Protein AF-H6V9T3-F1 (afdb_monomer_lite)

Secondary structure (DSSP, 8-state):
--HHHHT--EEEEES-----HHHHHT-TT--EEEEES-TTHHHHHHHHTT-TT--EEEEE--TT-HHHHT--EEPP--TT-TT--EEEEES-TTEEE--TTSS-TT--EEEEE--HHHHTT--EEE-GGGGG-TT--EEE-TT---SS--EEE--S-TT-----

Sequence (164 aa):
NRSCFQKLWVLDLRYTDWYSKTTMGLMDELRELNVERVKDWMSIVDICGSRSSLVKFRVAPDPDSQQEIIMHRQLPNLSSALHLKTVILENCVGLEQVVPNVLPPLVESFSFILTNAAISKISSISFRGLGKLKSVKSLDLREVVALNLKQLIMMGCDKLKAIQ

pLDDT: mean 80.06, std 14.41, range [29.91, 96.56]

Foldseek 3Di:
DLVVQCCDQEDAAEPDDPDDLVSLLSNLQHAYYEAAQDLPVVVVCLRNLLRLNHAEYYYHHDLPDPSQQVAQDERAANQNNQNHAYYYYELSQNDAEDDANSHHLNHQEYEYYYDPSSLQRHQHHADHRCLNRPHPPDYYPQHNPNPRHPYYHDHNPPDDDDDD

Organism: Hordeum vulgare subsp. vulgare (NCBI:txid112509)

Radius of gyration: 15.7 Å; chains: 1; bounding box: 50×24×35 Å

Structure (mmCIF, N/CA/C/O backbone):
data_AF-H6V9T3-F1
#
_entry.id   AF-H6V9T3-F1
#
loop_
_atom_site.group_PDB
_atom_site.id
_atom_site.type_symbol
_atom_site.label_atom_id
_atom_site.label_alt_id
_atom_site.label_comp_id
_atom_site.label_asym_id
_atom_site.label_entity_id
_atom_site.label_seq_id
_atom_site.pdbx_PDB_ins_code
_atom_site.Cartn_x
_atom_site.Cartn_y
_atom_site.Cartn_z
_atom_site.occupancy
_atom_site.B_iso_or_equiv
_atom_site.auth_seq_id
_atom_site.auth_comp_id
_atom_site.auth_asym_id
_atom_site.auth_atom_id
_atom_site.pdbx_PDB_model_num
ATOM 1 N N . ASN A 1 1 ? -27.404 -5.284 -11.222 1.00 54.47 1 ASN A N 1
ATOM 2 C CA . ASN A 1 1 ? -26.883 -6.423 -10.438 1.00 54.47 1 ASN A CA 1
ATOM 3 C C . ASN A 1 1 ? -25.802 -5.966 -9.438 1.00 54.47 1 ASN A C 1
ATOM 5 O O . ASN A 1 1 ? -24.671 -6.422 -9.507 1.00 54.47 1 ASN A O 1
ATOM 9 N N . ARG A 1 2 ? -26.113 -5.010 -8.539 1.00 58.97 2 ARG A N 1
ATOM 10 C CA . ARG A 1 2 ? -25.141 -4.466 -7.557 1.00 58.97 2 ARG A CA 1
ATOM 11 C C . ARG A 1 2 ? -24.864 -5.429 -6.389 1.00 58.97 2 ARG A C 1
ATOM 13 O O . ARG A 1 2 ? -23.814 -5.350 -5.766 1.00 58.97 2 ARG A O 1
ATOM 20 N N . SER A 1 3 ? -25.795 -6.343 -6.120 1.00 65.75 3 SER A N 1
ATOM 21 C CA . SER A 1 3 ? -25.816 -7.195 -4.927 1.00 65.75 3 SER A CA 1
ATOM 22 C C . SER A 1 3 ? -24.661 -8.193 -4.842 1.00 65.75 3 SER A C 1
ATOM 24 O O . SER A 1 3 ? -24.239 -8.520 -3.738 1.00 65.75 3 SER A O 1
ATOM 26 N N . CYS A 1 4 ? -24.134 -8.674 -5.972 1.00 77.88 4 CYS A N 1
ATOM 27 C CA . CYS A 1 4 ? -23.076 -9.690 -5.964 1.00 77.88 4 CYS A CA 1
ATOM 28 C C . CYS A 1 4 ? -21.716 -9.146 -5.498 1.00 77.88 4 CYS A C 1
ATOM 30 O O . CYS A 1 4 ? -20.943 -9.893 -4.910 1.00 77.88 4 CYS A O 1
ATOM 32 N N . PHE A 1 5 ? -21.428 -7.860 -5.730 1.00 83.06 5 PHE A N 1
ATOM 33 C CA . PHE A 1 5 ? -20.133 -7.258 -5.383 1.00 83.06 5 PHE A CA 1
ATOM 34 C C . PHE A 1 5 ? -20.119 -6.587 -4.010 1.00 83.06 5 PHE A C 1
ATOM 36 O O . PHE A 1 5 ? -19.054 -6.484 -3.413 1.00 83.06 5 PHE A O 1
ATOM 43 N N . GLN A 1 6 ? -21.279 -6.185 -3.481 1.00 87.88 6 GLN A N 1
ATOM 44 C CA . GLN A 1 6 ? -21.378 -5.505 -2.184 1.00 87.88 6 GLN A CA 1
ATOM 45 C C . GLN A 1 6 ? -20.762 -6.310 -1.036 1.00 87.88 6 GLN A C 1
ATOM 47 O O . GLN A 1 6 ? -20.064 -5.745 -0.201 1.00 87.88 6 GLN A O 1
ATOM 52 N N . LYS A 1 7 ? -20.977 -7.631 -1.043 1.00 89.75 7 LYS A N 1
ATOM 53 C CA . LYS A 1 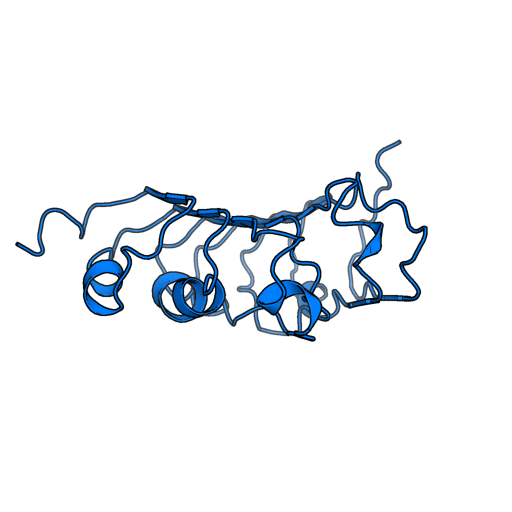7 ? -20.479 -8.571 -0.027 1.00 89.75 7 LYS A CA 1
ATOM 54 C C . LYS A 1 7 ? -19.083 -9.122 -0.328 1.00 89.75 7 LYS A C 1
ATOM 56 O O . LYS A 1 7 ? -18.640 -10.059 0.333 1.00 89.75 7 LYS A O 1
ATOM 61 N N . LEU A 1 8 ? -18.399 -8.608 -1.351 1.00 91.31 8 LEU A N 1
ATOM 62 C CA . LEU A 1 8 ? -17.048 -9.054 -1.667 1.00 91.31 8 LEU A CA 1
ATOM 63 C C . LEU A 1 8 ? -16.089 -8.544 -0.590 1.00 91.31 8 LEU A C 1
ATOM 65 O O . LEU A 1 8 ? -15.896 -7.341 -0.451 1.00 91.31 8 LEU A O 1
ATOM 69 N N . TRP A 1 9 ? -15.478 -9.460 0.158 1.00 94.50 9 TRP A N 1
ATOM 70 C CA . TRP A 1 9 ? -14.544 -9.106 1.231 1.00 94.50 9 TRP A CA 1
ATOM 71 C C . TRP A 1 9 ? -13.090 -9.064 0.785 1.00 94.50 9 TRP A C 1
ATOM 73 O O . TRP A 1 9 ? -12.301 -8.328 1.369 1.00 94.50 9 TRP A O 1
ATOM 83 N N . VAL A 1 10 ? -12.732 -9.837 -0.237 1.00 95.12 10 VAL A N 1
ATOM 84 C CA . VAL A 1 10 ? -11.362 -9.940 -0.739 1.00 95.12 10 VAL A CA 1
ATOM 85 C C . VAL A 1 10 ? -11.387 -9.708 -2.239 1.00 95.12 10 VAL A C 1
ATOM 87 O O . VAL A 1 10 ? -12.120 -10.388 -2.959 1.00 95.12 10 VAL A O 1
ATOM 90 N N . LEU A 1 11 ? -10.583 -8.757 -2.705 1.00 92.56 11 LEU A N 1
ATOM 91 C CA . LEU A 1 11 ? -10.354 -8.514 -4.121 1.00 92.56 11 LEU A CA 1
ATOM 92 C C . LEU A 1 11 ? -8.870 -8.695 -4.422 1.00 92.56 11 LEU A C 1
ATOM 94 O O . LEU A 1 11 ? -8.028 -7.981 -3.880 1.00 92.56 11 LEU A O 1
ATOM 98 N N . ASP A 1 12 ? -8.580 -9.629 -5.319 1.00 93.31 12 ASP A N 1
ATOM 99 C CA . ASP A 1 12 ? -7.241 -9.890 -5.826 1.00 93.31 12 ASP A CA 1
ATOM 100 C C . ASP A 1 12 ? -7.202 -9.583 -7.328 1.00 93.31 12 ASP A C 1
ATOM 102 O O . ASP A 1 12 ? -7.828 -10.271 -8.137 1.00 93.31 12 ASP A O 1
ATOM 106 N N . LEU A 1 13 ? -6.525 -8.494 -7.690 1.00 91.88 13 LEU A N 1
ATOM 107 C CA . LEU A 1 13 ? -6.354 -8.034 -9.063 1.00 91.88 13 LEU A CA 1
ATOM 108 C C . LEU A 1 13 ? -4.939 -8.360 -9.513 1.00 91.88 13 LEU A C 1
ATOM 110 O O . LEU A 1 13 ? -3.990 -7.794 -8.978 1.00 91.88 13 LEU A O 1
ATOM 114 N N . ARG A 1 14 ? -4.792 -9.228 -10.517 1.00 93.12 14 ARG A N 1
ATOM 115 C CA . ARG A 1 14 ? -3.477 -9.595 -11.050 1.00 93.12 14 ARG A CA 1
ATOM 116 C C . ARG A 1 14 ? -3.427 -9.494 -12.567 1.00 93.12 14 ARG A C 1
ATOM 118 O O . ARG A 1 14 ? -4.323 -10.012 -13.229 1.00 93.12 14 ARG A O 1
ATOM 125 N N . TYR A 1 15 ? -2.370 -8.879 -13.100 1.00 90.94 15 TYR A N 1
ATOM 126 C CA . TYR A 1 15 ? -2.047 -8.852 -14.538 1.00 90.94 15 TYR A CA 1
ATOM 127 C C . TYR A 1 15 ? -3.222 -8.399 -15.420 1.00 90.94 15 TYR A C 1
ATOM 129 O O . TYR A 1 15 ? -3.574 -9.067 -16.393 1.00 90.94 15 TYR A O 1
ATOM 137 N N . THR A 1 16 ? -3.904 -7.316 -15.042 1.00 87.44 16 THR A N 1
ATOM 138 C CA . THR A 1 16 ? -5.209 -7.023 -15.634 1.00 87.44 16 THR A CA 1
ATOM 139 C C . THR A 1 16 ? -5.628 -5.557 -15.573 1.00 87.44 16 THR A C 1
ATOM 141 O O . THR A 1 16 ? -5.311 -4.852 -14.618 1.00 87.44 16 THR A O 1
ATOM 144 N N . ASP A 1 17 ? -6.420 -5.153 -16.571 1.00 80.00 17 ASP A N 1
ATOM 145 C CA . ASP A 1 17 ? -6.961 -3.799 -16.755 1.00 80.00 17 ASP A CA 1
ATOM 146 C C . ASP A 1 17 ? -8.510 -3.773 -16.668 1.00 80.00 17 ASP A C 1
ATOM 148 O O . ASP A 1 17 ? -9.155 -2.790 -17.018 1.00 80.00 17 ASP A O 1
ATOM 152 N N . TRP A 1 18 ? -9.145 -4.864 -16.211 1.00 77.06 18 TRP A N 1
ATOM 153 C CA . TRP A 1 18 ? -10.615 -5.047 -16.192 1.00 77.06 18 TRP A CA 1
ATOM 154 C C . TRP A 1 18 ? -11.392 -4.203 -15.168 1.00 77.06 18 TRP A C 1
ATOM 156 O O . TRP A 1 18 ? -12.614 -4.334 -15.046 1.00 77.06 18 TRP A O 1
ATOM 166 N N . TYR A 1 19 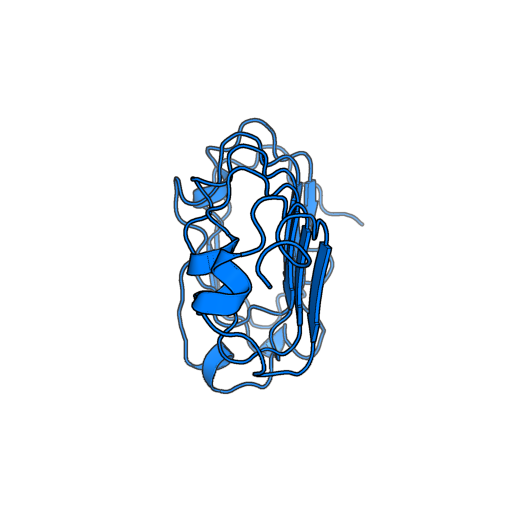? -10.713 -3.372 -14.386 1.00 75.81 19 TYR A N 1
ATOM 167 C CA . TYR A 1 19 ? -11.340 -2.615 -13.314 1.00 75.81 19 TYR A CA 1
ATOM 168 C C . TYR A 1 19 ? -11.898 -1.2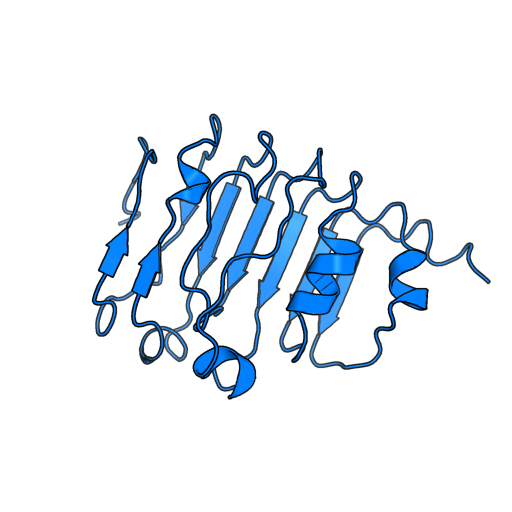88 -13.834 1.00 75.81 19 TYR A C 1
ATOM 170 O O . TYR A 1 19 ? -11.278 -0.574 -14.615 1.00 75.81 19 TYR A O 1
ATOM 178 N N . SER A 1 20 ? -13.083 -0.919 -13.352 1.00 80.06 20 SER A N 1
ATOM 179 C CA . SER A 1 20 ? -13.650 0.411 -13.569 1.00 80.06 20 SER A CA 1
ATOM 180 C C . SER A 1 20 ? -13.975 1.056 -12.228 1.00 80.06 20 SER A C 1
ATOM 182 O O . SER A 1 20 ? -14.298 0.359 -11.260 1.00 80.06 20 SER A O 1
ATOM 184 N N . LYS A 1 21 ? -13.947 2.395 -12.176 1.00 79.75 21 LYS A N 1
ATOM 185 C CA . LYS A 1 21 ? -14.416 3.171 -11.013 1.00 79.75 21 LYS A CA 1
ATOM 186 C C . LYS A 1 21 ? -15.807 2.718 -10.566 1.00 79.75 21 LYS A C 1
ATOM 188 O O . LYS A 1 21 ? -16.056 2.558 -9.376 1.00 79.75 21 LYS A O 1
ATOM 193 N N . THR A 1 22 ? -16.686 2.446 -11.530 1.00 83.38 22 THR A N 1
ATOM 194 C CA . THR A 1 22 ? -18.052 1.985 -11.281 1.00 83.38 22 THR A CA 1
ATOM 195 C C . THR A 1 22 ? -18.083 0.610 -10.623 1.00 83.38 22 THR A C 1
ATOM 197 O O . THR A 1 22 ? -18.771 0.452 -9.622 1.00 83.38 22 THR A O 1
ATOM 200 N N . THR A 1 23 ? -17.336 -0.371 -11.142 1.00 83.25 23 THR A N 1
ATOM 201 C CA . THR A 1 23 ? -17.309 -1.740 -10.595 1.00 83.25 23 THR A CA 1
ATOM 202 C C . THR A 1 23 ? -16.720 -1.757 -9.190 1.00 83.25 23 THR A C 1
ATOM 204 O O . THR A 1 23 ? -17.300 -2.346 -8.281 1.00 83.25 23 THR A O 1
ATOM 207 N N . MET A 1 24 ? -15.596 -1.067 -8.996 1.00 83.50 24 MET A N 1
ATOM 208 C CA . MET A 1 24 ? -14.930 -0.990 -7.698 1.00 83.50 24 MET A CA 1
ATOM 209 C C . MET A 1 24 ? -15.783 -0.257 -6.662 1.00 83.50 24 MET A C 1
ATOM 211 O O . MET A 1 24 ? -15.841 -0.684 -5.513 1.00 83.50 24 MET A O 1
ATOM 215 N N . GLY A 1 25 ? -16.533 0.772 -7.066 1.00 83.75 25 GLY A N 1
ATOM 216 C CA . GLY A 1 25 ? -17.462 1.482 -6.186 1.00 83.75 25 GLY A CA 1
ATOM 217 C C . GLY A 1 25 ? -18.530 0.591 -5.540 1.00 83.75 25 GLY A C 1
ATOM 218 O O . GLY A 1 25 ? -19.035 0.944 -4.485 1.00 83.75 25 GLY A O 1
ATOM 219 N N . LEU A 1 26 ? -18.828 -0.591 -6.093 1.00 87.19 26 LEU A N 1
ATOM 220 C CA . LEU A 1 26 ? -19.868 -1.487 -5.570 1.00 87.19 26 LEU A CA 1
ATOM 221 C C . LEU A 1 26 ? -19.449 -2.328 -4.355 1.00 87.19 26 LEU A C 1
ATOM 223 O O . LEU A 1 26 ? -20.316 -2.931 -3.737 1.00 87.19 26 LEU A O 1
ATOM 227 N N . MET A 1 27 ? -18.156 -2.425 -4.035 1.00 89.94 27 MET A N 1
ATOM 228 C CA . MET A 1 27 ? -17.617 -3.399 -3.068 1.00 89.94 27 MET A CA 1
ATOM 229 C C . MET A 1 27 ? -17.568 -2.870 -1.623 1.00 89.94 27 MET A C 1
ATOM 231 O O . MET A 1 27 ? -16.494 -2.742 -1.041 1.00 89.94 27 MET A O 1
ATOM 235 N N . ASP A 1 28 ? -18.711 -2.487 -1.050 1.00 88.25 28 ASP A N 1
ATOM 236 C CA . ASP A 1 28 ? -18.772 -1.762 0.236 1.00 88.25 28 ASP A CA 1
ATOM 237 C C . ASP A 1 28 ? -18.139 -2.507 1.413 1.00 88.25 28 ASP A C 1
ATOM 239 O O . ASP A 1 28 ? -17.526 -1.888 2.285 1.00 88.25 28 ASP A O 1
ATOM 243 N N . GLU A 1 29 ? -18.224 -3.834 1.414 1.00 92.50 29 GLU A N 1
ATOM 244 C CA . GLU A 1 29 ? -17.657 -4.676 2.463 1.00 92.50 29 GLU A CA 1
ATOM 245 C C . GLU A 1 29 ? -16.221 -5.143 2.167 1.00 92.50 29 GLU A C 1
ATOM 247 O O . GLU A 1 29 ? -15.752 -6.081 2.808 1.00 92.50 29 GLU A O 1
ATOM 252 N N . LEU A 1 30 ? -15.506 -4.515 1.225 1.00 93.75 30 LEU A N 1
ATOM 253 C CA . LEU A 1 30 ? -14.132 -4.898 0.893 1.00 93.75 30 LEU A CA 1
ATOM 254 C C . LEU A 1 30 ? -13.195 -4.714 2.094 1.00 93.75 30 LEU A C 1
ATOM 256 O O . LEU A 1 30 ? -12.967 -3.600 2.561 1.00 93.75 30 LEU A O 1
ATOM 260 N N . ARG A 1 31 ? -12.615 -5.819 2.564 1.00 95.88 31 ARG A N 1
ATOM 261 C CA . ARG A 1 31 ? -11.694 -5.878 3.708 1.00 95.88 31 ARG A CA 1
ATOM 262 C C . ARG A 1 31 ? -10.249 -6.061 3.281 1.00 95.88 31 ARG A C 1
ATOM 264 O O . ARG A 1 31 ? -9.356 -5.539 3.945 1.00 95.88 31 ARG A O 1
ATOM 271 N N . GLU A 1 32 ? -10.009 -6.781 2.194 1.00 96.56 32 GLU A N 1
ATOM 272 C CA . GLU A 1 32 ? -8.668 -7.033 1.682 1.00 96.56 32 GLU A CA 1
ATOM 273 C C . GLU A 1 32 ? -8.582 -6.666 0.207 1.00 96.56 32 GLU A C 1
ATOM 275 O O . GLU A 1 32 ? -9.350 -7.160 -0.619 1.00 96.56 32 GLU A O 1
ATOM 280 N N . LEU A 1 33 ? -7.617 -5.812 -0.115 1.00 94.50 33 LEU A N 1
ATOM 281 C CA . LEU A 1 33 ? -7.301 -5.425 -1.479 1.00 94.50 33 LEU A CA 1
ATOM 282 C C . LEU A 1 33 ? -5.870 -5.846 -1.795 1.00 94.50 33 LEU A C 1
ATOM 284 O O . LEU A 1 33 ? -4.931 -5.370 -1.154 1.00 94.50 33 LEU A O 1
ATOM 288 N N . ASN A 1 34 ? -5.723 -6.708 -2.796 1.00 94.88 34 ASN A N 1
ATOM 289 C CA . ASN A 1 34 ? -4.447 -7.090 -3.372 1.00 94.88 34 ASN A CA 1
ATOM 290 C C . ASN A 1 34 ? -4.380 -6.649 -4.836 1.00 94.88 34 ASN A C 1
ATOM 292 O O . ASN A 1 34 ? -5.272 -6.966 -5.621 1.00 94.88 34 ASN A O 1
ATOM 296 N N . VAL A 1 35 ? -3.317 -5.935 -5.201 1.00 93.69 35 VAL A N 1
ATOM 297 C CA . VAL A 1 35 ? -3.095 -5.455 -6.569 1.00 93.69 35 VAL A CA 1
ATOM 298 C C . VAL A 1 35 ? -1.703 -5.869 -7.029 1.00 93.69 35 VAL A C 1
ATOM 300 O O . VAL A 1 35 ? -0.706 -5.434 -6.466 1.00 93.69 35 VAL A O 1
ATOM 303 N N . GLU A 1 36 ? -1.615 -6.701 -8.058 1.00 94.25 36 GLU A N 1
ATOM 304 C CA . GLU A 1 36 ? -0.363 -7.244 -8.581 1.00 94.25 36 GLU A CA 1
ATOM 305 C C . GLU A 1 36 ? -0.241 -6.979 -10.084 1.00 94.25 36 GLU A C 1
ATOM 307 O O . GLU A 1 36 ? -1.125 -7.320 -10.870 1.00 94.25 36 GLU A O 1
ATOM 312 N N . ARG A 1 37 ? 0.879 -6.383 -10.503 1.00 90.94 37 ARG A N 1
ATOM 313 C CA . ARG A 1 37 ? 1.192 -6.093 -11.914 1.00 90.94 37 ARG A CA 1
ATOM 314 C C . ARG A 1 37 ? 0.086 -5.345 -12.666 1.00 90.94 37 ARG A C 1
ATOM 316 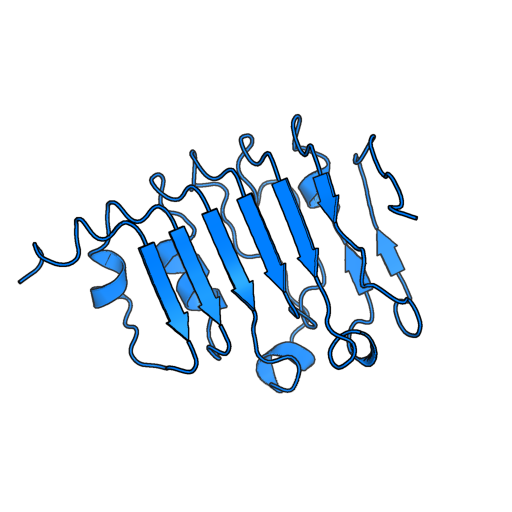O O . ARG A 1 37 ? -0.116 -5.549 -13.861 1.00 90.94 37 ARG A O 1
ATOM 323 N N . VAL A 1 38 ? -0.627 -4.469 -11.965 1.00 88.75 38 VAL A N 1
ATOM 324 C CA . VAL A 1 38 ? -1.612 -3.564 -12.558 1.00 88.75 38 VAL A CA 1
ATOM 325 C C . VAL A 1 38 ? -0.961 -2.205 -12.785 1.00 88.75 38 VAL A C 1
ATOM 327 O O . VAL A 1 38 ? -0.406 -1.622 -11.853 1.00 88.75 38 VAL A O 1
ATOM 330 N N . LYS A 1 39 ? -1.016 -1.698 -14.022 1.00 83.31 39 LYS A N 1
ATOM 331 C CA . LYS A 1 39 ? -0.280 -0.486 -14.429 1.00 83.31 39 LYS A CA 1
ATOM 332 C C . LYS A 1 39 ? -0.721 0.769 -13.677 1.00 83.31 39 LYS A C 1
ATOM 334 O O . LYS A 1 39 ? 0.122 1.581 -13.310 1.00 83.31 39 LYS A O 1
ATOM 339 N N . ASP A 1 40 ? -2.020 0.922 -13.435 1.00 83.81 40 ASP A N 1
ATOM 340 C CA . ASP A 1 40 ? -2.591 2.077 -12.731 1.00 83.81 40 ASP A CA 1
ATOM 341 C C . ASP A 1 40 ? -3.141 1.671 -11.354 1.00 83.81 40 ASP A C 1
ATOM 343 O O . ASP A 1 40 ? -4.283 1.946 -10.977 1.00 83.81 40 ASP A O 1
ATOM 347 N N . TRP A 1 41 ? -2.299 0.968 -10.587 1.00 87.75 41 TRP A N 1
ATOM 348 C CA . TRP A 1 41 ? -2.619 0.542 -9.226 1.00 87.75 41 TRP A CA 1
ATOM 349 C C . TRP A 1 41 ? -2.933 1.718 -8.298 1.00 87.75 41 TRP A C 1
ATOM 351 O O . TRP A 1 41 ? -3.747 1.575 -7.392 1.00 87.75 41 TRP A O 1
ATOM 361 N N . MET A 1 42 ? -2.340 2.893 -8.523 1.00 85.75 42 MET A N 1
ATOM 362 C CA . MET A 1 42 ? -2.606 4.066 -7.689 1.00 85.75 42 MET A CA 1
ATOM 363 C C . MET A 1 42 ? -4.046 4.548 -7.819 1.00 85.75 42 MET A C 1
ATOM 365 O O . MET A 1 42 ? -4.668 4.828 -6.797 1.00 85.75 42 MET A O 1
ATOM 369 N N . SER A 1 43 ? -4.620 4.544 -9.029 1.00 84.94 43 SER A N 1
ATOM 370 C CA . SER A 1 43 ? -6.041 4.859 -9.177 1.00 84.94 43 SER A CA 1
ATOM 371 C C . SER A 1 43 ? -6.923 3.859 -8.425 1.00 84.94 43 SER A C 1
ATOM 373 O O . SER A 1 43 ? -7.907 4.262 -7.806 1.00 84.94 43 SER A O 1
ATOM 375 N N . ILE A 1 44 ? -6.556 2.572 -8.408 1.00 86.81 44 ILE A N 1
ATOM 376 C CA . ILE A 1 44 ? -7.271 1.561 -7.612 1.00 86.81 44 ILE A CA 1
ATOM 377 C C . ILE A 1 44 ? -7.226 1.919 -6.121 1.00 86.81 44 ILE A C 1
ATOM 379 O O . ILE A 1 44 ? -8.241 1.803 -5.431 1.00 86.81 44 ILE A O 1
ATOM 383 N N . VAL A 1 45 ? -6.080 2.379 -5.618 1.00 84.62 45 VAL A N 1
ATOM 384 C CA . VAL A 1 45 ? -5.937 2.786 -4.215 1.00 84.62 45 VAL A CA 1
ATOM 385 C C . VAL A 1 45 ? -6.752 4.030 -3.895 1.00 84.62 45 VAL A C 1
ATOM 387 O O . VAL A 1 45 ? -7.398 4.058 -2.855 1.00 84.62 45 VAL A O 1
ATOM 390 N N . ASP A 1 46 ? -6.814 5.020 -4.779 1.00 83.12 46 ASP A N 1
ATOM 391 C CA . ASP A 1 46 ? -7.657 6.199 -4.546 1.00 83.12 46 ASP A CA 1
ATOM 392 C C . ASP A 1 46 ? -9.141 5.820 -4.390 1.00 83.12 46 ASP A C 1
ATOM 394 O O . ASP A 1 46 ? -9.875 6.409 -3.594 1.00 83.12 46 ASP A O 1
ATOM 398 N N . ILE A 1 47 ? -9.583 4.798 -5.129 1.00 83.31 47 ILE A N 1
ATOM 399 C CA . ILE A 1 47 ? -10.980 4.351 -5.153 1.00 83.31 47 ILE A CA 1
ATOM 400 C C . ILE A 1 47 ? -11.297 3.428 -3.971 1.00 83.31 47 ILE A C 1
ATOM 402 O O . ILE A 1 47 ? -12.330 3.580 -3.322 1.00 83.31 47 ILE A O 1
ATOM 406 N N . CYS A 1 48 ? -10.436 2.447 -3.704 1.00 84.12 48 CYS A N 1
ATOM 407 C CA . CYS A 1 48 ? -10.705 1.380 -2.737 1.00 84.12 48 CYS A CA 1
ATOM 408 C C . CYS A 1 48 ? -9.960 1.562 -1.410 1.00 84.12 48 CYS A C 1
ATOM 410 O O . CYS A 1 48 ? -10.420 1.085 -0.376 1.00 84.12 48 CYS A O 1
ATOM 412 N N . GLY A 1 49 ? -8.822 2.248 -1.428 1.00 76.69 49 GLY A N 1
ATOM 413 C CA . GLY A 1 49 ? -7.932 2.459 -0.286 1.00 76.69 49 GLY A CA 1
ATOM 414 C C . GLY A 1 49 ? -8.466 3.433 0.763 1.00 76.69 49 GLY A C 1
ATOM 415 O O . GLY A 1 49 ? -7.974 3.441 1.883 1.00 76.69 49 GLY A O 1
ATOM 416 N N . SER A 1 50 ? -9.493 4.220 0.440 1.00 78.94 50 SER A N 1
ATOM 417 C CA . SER A 1 50 ? -10.170 5.123 1.381 1.00 78.94 50 SER A CA 1
ATOM 418 C C . SER A 1 50 ? -11.371 4.479 2.088 1.00 78.94 50 SER A C 1
ATOM 420 O O . SER A 1 50 ? -12.026 5.125 2.910 1.00 78.94 50 SER A O 1
ATOM 422 N N . ARG A 1 51 ? -11.677 3.206 1.800 1.00 87.69 51 ARG A N 1
ATOM 423 C CA . ARG A 1 51 ? -12.835 2.519 2.379 1.00 87.69 51 ARG A CA 1
ATOM 424 C C . ARG A 1 51 ? -12.640 2.235 3.857 1.00 87.69 51 ARG A C 1
ATOM 426 O O . ARG A 1 51 ? -11.689 1.567 4.251 1.00 87.69 51 ARG A O 1
ATOM 433 N N . SER A 1 52 ? -13.620 2.633 4.664 1.00 88.12 52 SER A N 1
ATOM 434 C CA . SER A 1 52 ? -13.610 2.369 6.103 1.00 88.12 52 SER A CA 1
ATOM 435 C C . SER A 1 52 ? -13.591 0.875 6.434 1.00 88.12 52 SER A C 1
ATOM 437 O O . SER A 1 52 ? -13.050 0.515 7.470 1.00 88.12 52 SER A O 1
ATOM 439 N N . SER A 1 53 ? -14.135 0.005 5.577 1.00 93.25 53 SER A N 1
ATOM 440 C CA . SER A 1 53 ? -14.146 -1.457 5.743 1.00 93.25 53 SER A CA 1
ATOM 441 C C . SER A 1 53 ? -12.797 -2.134 5.488 1.00 93.25 53 SER A C 1
ATOM 443 O O . SER A 1 53 ? -12.613 -3.271 5.930 1.00 93.25 53 SER A O 1
ATOM 445 N N . LEU A 1 54 ? -11.856 -1.453 4.826 1.00 95.44 54 LEU A N 1
ATOM 446 C CA . LEU A 1 54 ? -10.570 -2.024 4.445 1.00 95.44 54 LEU A CA 1
ATOM 447 C C . LEU A 1 54 ? -9.706 -2.279 5.685 1.00 95.44 54 LEU A C 1
ATOM 449 O O . LEU A 1 54 ? -9.487 -1.390 6.502 1.00 95.44 54 LEU A O 1
ATOM 453 N N . VAL A 1 55 ? -9.200 -3.504 5.806 1.00 96.31 55 VAL A N 1
ATOM 454 C CA . VAL A 1 55 ? -8.364 -3.985 6.917 1.00 96.31 55 VAL A CA 1
ATOM 455 C C . VAL A 1 55 ? -6.938 -4.277 6.452 1.00 96.31 55 VAL A C 1
ATOM 457 O O . VAL A 1 55 ? -5.985 -4.060 7.206 1.00 96.31 55 VAL A O 1
ATOM 460 N N . LYS A 1 56 ? -6.774 -4.732 5.205 1.00 95.81 56 LYS A N 1
ATOM 461 C CA . LYS A 1 56 ? -5.478 -5.068 4.616 1.00 95.81 56 LYS A CA 1
ATOM 462 C C . LYS A 1 56 ? -5.361 -4.521 3.201 1.00 95.81 56 LYS A C 1
ATOM 464 O O . LYS A 1 56 ? -6.233 -4.739 2.361 1.00 95.81 56 LYS A O 1
ATOM 469 N N . PHE A 1 57 ? -4.238 -3.869 2.939 1.00 95.56 57 PHE A N 1
ATOM 470 C CA . PHE A 1 57 ? -3.876 -3.369 1.625 1.00 95.56 57 PHE A CA 1
ATOM 471 C C . PHE A 1 57 ? -2.520 -3.940 1.206 1.00 95.56 57 PHE A C 1
ATOM 473 O O . PHE A 1 57 ? -1.541 -3.824 1.946 1.00 95.56 57 PHE A O 1
ATOM 480 N N . ARG A 1 58 ? -2.469 -4.554 0.022 1.00 95.31 58 ARG A N 1
ATOM 481 C CA . ARG A 1 58 ? -1.240 -5.005 -0.629 1.00 95.31 58 ARG A CA 1
ATOM 482 C C . ARG A 1 58 ? -1.177 -4.484 -2.058 1.00 95.31 58 ARG A C 1
ATOM 484 O O . ARG A 1 58 ? -2.142 -4.614 -2.812 1.00 95.31 58 ARG A O 1
ATOM 491 N N . VAL A 1 59 ? -0.009 -3.985 -2.447 1.00 94.00 59 VAL A N 1
ATOM 492 C CA . VAL A 1 59 ? 0.317 -3.728 -3.848 1.00 94.00 59 VAL A CA 1
ATOM 493 C C . VAL A 1 59 ? 1.699 -4.257 -4.209 1.00 94.00 59 VAL A C 1
ATOM 495 O O . VAL A 1 59 ? 2.626 -4.178 -3.409 1.00 94.00 59 VAL A O 1
ATOM 498 N N . ALA A 1 60 ? 1.807 -4.802 -5.415 1.00 93.44 60 ALA A N 1
ATOM 499 C CA . ALA A 1 60 ? 3.018 -5.329 -6.021 1.00 93.44 60 ALA A CA 1
ATOM 500 C C . ALA A 1 60 ? 3.034 -4.950 -7.517 1.00 93.44 60 ALA A C 1
ATOM 502 O O . ALA A 1 60 ? 2.632 -5.766 -8.356 1.00 93.44 60 ALA A O 1
ATOM 503 N N . PRO A 1 61 ? 3.407 -3.708 -7.887 1.00 91.50 61 PRO A N 1
ATOM 504 C CA . PRO A 1 61 ? 3.514 -3.321 -9.282 1.00 91.50 61 PRO A CA 1
ATOM 505 C C . PRO A 1 61 ? 4.664 -4.066 -9.965 1.00 91.50 61 PRO A C 1
ATOM 507 O O . PRO A 1 61 ? 5.506 -4.704 -9.329 1.00 91.50 61 PRO A O 1
ATOM 510 N N . ASP A 1 62 ? 4.683 -3.992 -11.292 1.00 90.88 62 ASP A N 1
ATOM 511 C CA . ASP A 1 62 ? 5.799 -4.516 -12.066 1.00 90.88 62 ASP A CA 1
ATOM 512 C C . ASP A 1 62 ? 7.013 -3.576 -11.928 1.00 90.88 62 ASP A C 1
ATOM 514 O O . ASP A 1 62 ? 6.928 -2.428 -12.388 1.00 90.88 62 ASP A O 1
ATOM 518 N N . PRO A 1 63 ? 8.139 -4.025 -11.333 1.00 86.38 63 PRO A N 1
ATOM 519 C CA . PRO A 1 63 ? 9.320 -3.184 -11.158 1.00 86.38 63 PRO A CA 1
ATOM 520 C C . PRO A 1 63 ? 9.986 -2.792 -12.482 1.00 86.38 63 PRO A C 1
ATOM 522 O O . PRO A 1 63 ? 10.863 -1.930 -12.479 1.00 86.38 63 PRO A O 1
ATOM 525 N N . ASP A 1 64 ? 9.657 -3.444 -13.599 1.00 86.81 64 ASP A N 1
ATOM 526 C CA . ASP A 1 64 ? 10.146 -3.103 -14.941 1.00 86.81 64 ASP A CA 1
ATOM 527 C C . ASP A 1 64 ? 9.218 -2.133 -15.683 1.00 86.81 64 ASP A C 1
ATOM 529 O O . ASP A 1 64 ? 9.557 -1.648 -16.765 1.00 86.81 64 ASP A O 1
ATOM 533 N N . SER A 1 65 ? 8.049 -1.808 -15.121 1.00 85.44 65 SER A N 1
ATOM 534 C CA . SER A 1 65 ? 7.149 -0.858 -15.766 1.00 85.44 65 SER A CA 1
ATOM 535 C C . SER A 1 65 ? 7.747 0.551 -15.770 1.00 85.44 65 SER A C 1
ATOM 537 O O . SER A 1 65 ? 8.116 1.105 -14.733 1.00 85.44 65 SER A O 1
ATOM 539 N N . GLN A 1 66 ? 7.808 1.173 -16.952 1.00 77.25 66 GLN A N 1
ATOM 540 C CA . GLN A 1 66 ? 8.301 2.550 -17.090 1.00 77.25 66 GLN A CA 1
ATOM 541 C C . GLN A 1 66 ? 7.492 3.535 -16.234 1.00 77.25 66 GLN A C 1
ATOM 543 O O . GLN A 1 66 ? 8.061 4.470 -15.672 1.00 77.25 66 GLN A O 1
ATOM 548 N N . GLN A 1 67 ? 6.181 3.298 -16.089 1.00 75.94 67 GLN A N 1
ATOM 549 C CA . GLN A 1 67 ? 5.315 4.070 -15.197 1.00 75.94 67 GLN A CA 1
ATOM 550 C C . GLN A 1 67 ? 5.674 3.951 -13.713 1.00 75.94 67 GLN A C 1
ATOM 552 O O . GLN A 1 67 ? 5.324 4.861 -12.972 1.00 75.94 67 GLN A O 1
ATOM 557 N N . GLU A 1 68 ? 6.310 2.874 -13.256 1.00 81.31 68 GLU A N 1
ATOM 558 C CA . GLU A 1 68 ? 6.779 2.774 -11.871 1.00 81.31 68 GLU A CA 1
ATOM 559 C C . GLU A 1 68 ? 8.162 3.427 -11.724 1.00 81.31 68 GLU A C 1
ATOM 561 O O . GLU A 1 68 ? 8.411 4.108 -10.741 1.00 81.31 68 GLU A O 1
ATOM 566 N N . ILE A 1 69 ? 9.043 3.313 -12.724 1.00 69.19 69 ILE A N 1
ATOM 567 C CA . ILE A 1 69 ? 10.436 3.799 -12.641 1.00 69.19 69 ILE A CA 1
ATOM 568 C C . ILE A 1 69 ? 10.563 5.328 -12.767 1.00 69.19 69 ILE A C 1
ATOM 570 O O . ILE A 1 69 ? 11.359 5.938 -12.062 1.00 69.19 69 ILE A O 1
ATOM 574 N N . ILE A 1 70 ? 9.811 5.972 -13.665 1.00 68.88 70 ILE A N 1
ATOM 575 C CA . ILE A 1 70 ? 9.960 7.418 -13.980 1.00 68.88 70 ILE A CA 1
ATOM 576 C C . ILE A 1 70 ? 9.397 8.318 -12.865 1.00 68.88 70 ILE A C 1
ATOM 578 O O . ILE A 1 70 ? 9.458 9.546 -12.882 1.00 68.88 70 ILE A O 1
ATOM 582 N N . MET A 1 71 ? 8.773 7.700 -11.887 1.00 64.50 71 MET A N 1
ATOM 583 C CA . MET A 1 71 ? 7.577 8.233 -11.306 1.00 64.50 71 MET A CA 1
ATOM 584 C C . MET A 1 71 ? 7.859 8.378 -9.816 1.00 64.50 71 MET A C 1
ATOM 586 O O . MET A 1 71 ? 7.585 7.488 -9.030 1.00 64.50 71 MET A O 1
ATOM 590 N N . HIS A 1 72 ? 8.469 9.507 -9.467 1.00 65.31 72 HIS A N 1
ATOM 591 C CA . HIS A 1 72 ? 8.857 9.905 -8.116 1.00 65.31 72 HIS A CA 1
ATOM 592 C C . HIS A 1 72 ? 7.609 10.255 -7.278 1.00 65.31 72 HIS A C 1
ATOM 594 O O . HIS A 1 72 ? 7.083 11.368 -7.367 1.00 65.31 72 HIS A O 1
ATOM 600 N N . ARG A 1 73 ? 7.042 9.279 -6.548 1.00 82.38 73 ARG A N 1
ATOM 601 C CA . ARG A 1 73 ? 5.681 9.382 -5.971 1.00 82.38 73 ARG A CA 1
ATOM 602 C C . ARG A 1 73 ? 5.617 9.369 -4.448 1.00 82.38 73 ARG A C 1
ATOM 604 O O . ARG A 1 73 ? 6.521 8.924 -3.743 1.00 82.38 73 ARG A O 1
ATOM 611 N N . GLN A 1 74 ? 4.465 9.819 -3.953 1.00 88.31 74 GLN A N 1
ATOM 612 C CA . GLN A 1 74 ? 4.033 9.677 -2.565 1.00 88.31 74 GLN A CA 1
ATOM 613 C C . GLN A 1 74 ? 3.043 8.516 -2.438 1.00 88.31 74 GLN A C 1
ATOM 615 O O . GLN A 1 74 ? 2.304 8.231 -3.382 1.00 88.31 74 GLN A O 1
ATOM 620 N N . LEU A 1 75 ? 2.989 7.876 -1.267 1.00 89.31 75 LEU A N 1
ATOM 621 C CA . LEU A 1 75 ? 1.965 6.866 -0.996 1.00 89.31 75 LEU A CA 1
ATOM 622 C C . LEU A 1 75 ? 0.569 7.516 -1.073 1.00 89.31 75 LEU A C 1
ATOM 624 O O . LEU A 1 75 ? 0.377 8.555 -0.430 1.00 89.31 75 LEU A O 1
ATOM 628 N N . PRO A 1 76 ? -0.399 6.923 -1.802 1.00 89.50 76 PRO A N 1
ATOM 629 C CA . PRO A 1 76 ? -1.767 7.425 -1.819 1.00 89.50 76 PRO A CA 1
ATOM 630 C C . PRO A 1 76 ? -2.373 7.511 -0.415 1.00 89.50 76 PRO A C 1
ATOM 632 O O . PRO A 1 76 ? -1.990 6.781 0.504 1.00 89.50 76 PRO A O 1
ATOM 635 N N . ASN A 1 77 ? -3.333 8.418 -0.244 1.00 89.56 77 ASN A N 1
ATOM 636 C CA . ASN A 1 77 ? -3.929 8.680 1.058 1.00 89.56 77 ASN A CA 1
ATOM 637 C C . ASN A 1 77 ? -4.908 7.563 1.467 1.00 89.56 77 ASN A C 1
ATOM 639 O O . ASN A 1 77 ? -5.993 7.433 0.908 1.00 89.56 77 ASN A O 1
ATOM 643 N N . LEU A 1 78 ? -4.535 6.808 2.498 1.00 92.00 78 LEU A N 1
ATOM 644 C CA . LEU A 1 78 ? -5.307 5.730 3.120 1.00 92.00 78 LEU A CA 1
ATOM 645 C C . LEU A 1 78 ? -5.935 6.146 4.464 1.00 92.00 78 LEU A C 1
ATOM 647 O O . LEU A 1 78 ? -6.505 5.313 5.163 1.00 92.00 78 LEU A O 1
ATOM 651 N N . SER A 1 79 ? -5.838 7.416 4.870 1.00 91.25 79 SER A N 1
ATOM 652 C CA . SER A 1 79 ? -6.264 7.882 6.204 1.00 91.25 79 SER A CA 1
ATOM 653 C C . SER A 1 79 ? -7.748 7.664 6.509 1.00 91.25 79 SER A C 1
ATOM 655 O O . SER A 1 79 ? -8.122 7.552 7.676 1.00 91.25 79 SER A O 1
ATOM 657 N N . SER A 1 80 ? -8.590 7.564 5.478 1.00 91.25 80 SER A N 1
ATOM 658 C CA . SER A 1 80 ? -10.024 7.281 5.609 1.00 91.25 80 SER A CA 1
ATOM 659 C C . SER A 1 80 ? -10.344 5.797 5.820 1.00 91.25 80 SER A C 1
ATOM 661 O O . SER A 1 80 ? -11.456 5.475 6.240 1.00 91.25 80 SER A O 1
ATOM 663 N N . ALA A 1 81 ? -9.389 4.887 5.601 1.00 92.88 81 ALA A N 1
ATOM 664 C CA . ALA A 1 81 ? -9.560 3.468 5.896 1.00 92.88 81 ALA A CA 1
ATOM 665 C C . ALA A 1 81 ? -9.396 3.200 7.394 1.00 92.88 81 ALA A C 1
ATOM 667 O O . ALA A 1 81 ? -8.395 2.666 7.861 1.00 92.88 81 ALA A O 1
ATOM 668 N N . LEU A 1 82 ? -10.398 3.608 8.171 1.00 91.69 82 LEU A N 1
ATOM 669 C CA . LEU A 1 82 ? -10.327 3.644 9.632 1.00 91.69 82 LEU A CA 1
ATOM 670 C C . LEU A 1 82 ? -9.980 2.293 10.272 1.00 91.69 82 LEU A C 1
ATOM 672 O O . LEU A 1 82 ? -9.381 2.291 11.339 1.00 91.69 82 LEU A O 1
ATOM 676 N N . HIS A 1 83 ? -10.312 1.164 9.638 1.00 94.00 83 HIS A N 1
ATOM 677 C CA . HIS A 1 83 ? -10.007 -0.175 10.151 1.00 94.00 83 HIS A CA 1
ATOM 678 C C . HIS A 1 83 ? -8.740 -0.804 9.554 1.00 94.00 83 HIS A C 1
ATOM 680 O O . HIS A 1 83 ? -8.457 -1.970 9.841 1.00 94.00 83 HIS A O 1
ATOM 686 N N . LEU A 1 84 ? -7.973 -0.066 8.747 1.00 94.31 84 LEU A N 1
ATOM 687 C CA . LEU A 1 84 ? -6.770 -0.573 8.095 1.00 94.31 84 LEU A CA 1
ATOM 688 C C . LEU A 1 84 ? -5.691 -0.873 9.135 1.00 94.31 84 LEU A C 1
ATOM 690 O O . LEU A 1 84 ? -5.249 0.010 9.870 1.00 94.31 84 LEU A O 1
ATOM 694 N N . LYS A 1 85 ? -5.246 -2.130 9.160 1.00 92.94 85 LYS A N 1
ATOM 695 C CA . LYS A 1 85 ? -4.232 -2.642 10.090 1.00 92.94 85 LYS A CA 1
ATOM 696 C C . LYS A 1 85 ? -2.921 -2.991 9.410 1.00 92.94 85 LYS A C 1
ATOM 698 O O . LYS A 1 85 ? -1.869 -2.884 10.039 1.00 92.94 85 LYS A O 1
ATOM 703 N N . THR A 1 86 ? -2.980 -3.423 8.155 1.00 92.06 86 THR A N 1
ATOM 704 C CA . THR A 1 86 ? -1.825 -3.967 7.440 1.00 92.0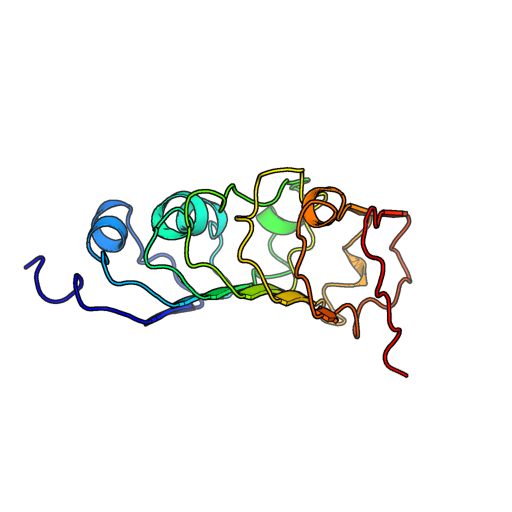6 86 THR A CA 1
ATOM 705 C C . THR A 1 86 ? -1.663 -3.293 6.087 1.00 92.06 86 THR A C 1
ATOM 707 O O . THR A 1 86 ? -2.589 -3.295 5.276 1.00 92.06 86 THR A O 1
ATOM 710 N N . VAL A 1 87 ? -0.465 -2.764 5.838 1.00 92.94 87 VAL A N 1
ATOM 711 C CA . VAL A 1 87 ? -0.052 -2.197 4.550 1.00 92.94 87 VAL A CA 1
ATOM 712 C C . VAL A 1 87 ? 1.194 -2.928 4.067 1.00 92.94 87 VAL A C 1
ATOM 714 O O . VAL A 1 87 ? 2.188 -2.994 4.785 1.00 92.94 87 VAL A O 1
ATOM 717 N N . ILE A 1 88 ? 1.137 -3.478 2.858 1.00 92.19 88 ILE A N 1
ATOM 718 C CA . ILE A 1 88 ? 2.242 -4.201 2.226 1.00 92.19 88 ILE A CA 1
ATOM 719 C C . ILE A 1 88 ? 2.507 -3.564 0.866 1.00 92.19 88 ILE A C 1
ATOM 721 O O . ILE A 1 88 ? 1.645 -3.568 -0.013 1.00 92.19 88 ILE A O 1
ATOM 725 N N . LEU A 1 89 ? 3.700 -3.013 0.701 1.00 91.69 89 LEU A N 1
ATOM 726 C CA . LEU A 1 89 ? 4.168 -2.418 -0.541 1.00 91.69 89 LEU A CA 1
ATOM 727 C C . LEU A 1 89 ? 5.325 -3.271 -1.047 1.00 91.69 89 LEU A C 1
ATOM 729 O O . LEU A 1 89 ? 6.356 -3.364 -0.386 1.00 91.69 89 LEU A O 1
ATOM 733 N N . GLU A 1 90 ? 5.159 -3.912 -2.193 1.00 90.75 90 GLU A N 1
ATOM 734 C CA . GLU A 1 90 ? 6.192 -4.744 -2.803 1.00 90.75 90 GLU A CA 1
ATOM 735 C C . GLU A 1 90 ? 6.639 -4.107 -4.107 1.00 90.75 90 GLU A C 1
ATOM 737 O O . GLU A 1 90 ? 5.793 -3.704 -4.885 1.00 90.75 90 GLU A O 1
ATOM 742 N N . ASN A 1 91 ? 7.939 -4.030 -4.384 1.00 88.81 91 ASN A N 1
ATOM 743 C CA . ASN A 1 91 ? 8.482 -3.551 -5.663 1.00 88.81 91 ASN A CA 1
ATOM 744 C C . ASN A 1 91 ? 8.001 -2.150 -6.110 1.00 88.81 91 ASN A C 1
ATOM 746 O O . ASN A 1 91 ? 8.105 -1.826 -7.293 1.00 88.81 91 ASN A O 1
ATOM 750 N N . CYS A 1 92 ? 7.515 -1.304 -5.194 1.00 89.38 92 CYS A N 1
ATOM 751 C CA . CYS A 1 92 ? 7.131 0.082 -5.482 1.00 89.38 92 CYS A CA 1
ATOM 752 C C . CYS A 1 92 ? 8.377 0.966 -5.667 1.00 89.38 92 CYS A C 1
ATOM 754 O O . CYS A 1 92 ? 8.694 1.795 -4.812 1.00 89.38 92 CYS A O 1
ATOM 756 N N . VAL A 1 93 ? 9.135 0.736 -6.743 1.00 87.06 93 VAL A N 1
ATOM 757 C CA . VAL A 1 93 ? 10.449 1.358 -6.982 1.00 87.06 93 VAL A CA 1
ATOM 758 C C . VAL A 1 93 ? 10.376 2.863 -7.249 1.00 87.06 93 VAL A C 1
ATOM 760 O O . VAL A 1 93 ? 11.380 3.543 -7.051 1.00 87.06 93 VAL A O 1
ATOM 763 N N . GLY A 1 94 ? 9.210 3.387 -7.648 1.00 87.19 94 GLY A N 1
ATOM 764 C CA . GLY A 1 94 ? 8.977 4.826 -7.820 1.00 87.19 94 GLY A CA 1
ATOM 765 C C . GLY A 1 94 ? 8.533 5.547 -6.547 1.00 87.19 94 GLY A C 1
ATOM 766 O O . GLY A 1 94 ? 8.491 6.777 -6.496 1.00 87.19 94 GLY A O 1
ATOM 767 N N . LEU A 1 95 ? 8.173 4.810 -5.494 1.00 87.81 95 LEU A N 1
ATOM 768 C CA . LEU A 1 95 ? 7.740 5.419 -4.245 1.00 87.81 95 LEU A CA 1
ATOM 769 C C . LEU A 1 95 ? 8.932 6.075 -3.541 1.00 87.81 95 LEU A C 1
ATOM 771 O O . LEU A 1 95 ? 9.857 5.396 -3.110 1.00 87.81 95 LEU A O 1
ATOM 775 N N . GLU A 1 96 ? 8.874 7.390 -3.361 1.00 87.81 96 GLU A N 1
ATOM 776 C CA . GLU A 1 96 ? 9.919 8.159 -2.678 1.00 87.81 96 GLU A CA 1
ATOM 777 C C . GLU A 1 96 ? 9.563 8.489 -1.242 1.00 87.81 96 GLU A C 1
ATOM 779 O O . GLU A 1 96 ? 10.442 8.675 -0.399 1.00 87.81 96 GLU A O 1
ATOM 784 N N . GLN A 1 97 ? 8.268 8.603 -0.943 1.00 86.44 97 GLN A N 1
ATOM 785 C CA . GLN A 1 97 ? 7.855 8.998 0.389 1.00 86.44 97 GLN A CA 1
ATOM 786 C C . GLN A 1 97 ? 6.498 8.467 0.825 1.00 86.44 97 GLN A C 1
ATOM 788 O O . GLN A 1 97 ? 5.486 8.559 0.134 1.00 86.44 97 GLN A O 1
ATOM 793 N N . VAL A 1 98 ? 6.463 8.023 2.073 1.00 88.94 98 VAL A N 1
ATOM 794 C CA . VAL A 1 98 ? 5.256 7.959 2.887 1.00 88.94 98 VAL A CA 1
ATOM 795 C C . VAL A 1 98 ? 5.224 9.253 3.695 1.00 88.94 98 VAL A C 1
ATOM 797 O O . VAL A 1 98 ? 6.058 9.444 4.582 1.00 88.94 98 VAL A O 1
ATOM 800 N N . VAL A 1 99 ? 4.313 10.174 3.373 1.00 89.12 99 VAL A N 1
ATOM 801 C CA . VAL A 1 99 ? 4.204 11.471 4.070 1.00 89.12 99 VAL A CA 1
ATOM 802 C C . VAL A 1 99 ? 3.304 11.371 5.309 1.00 89.12 99 VAL A C 1
ATOM 804 O O . VAL A 1 99 ? 2.509 10.439 5.422 1.00 89.12 99 VAL A O 1
ATOM 807 N N . PRO A 1 100 ? 3.412 12.285 6.290 1.00 87.19 100 PRO A N 1
ATOM 808 C CA . PRO A 1 100 ? 2.543 12.263 7.466 1.00 87.19 100 PRO A CA 1
ATOM 809 C C . PRO A 1 100 ? 1.050 12.306 7.125 1.00 87.19 100 PRO A C 1
ATOM 811 O O . PRO A 1 100 ? 0.640 12.968 6.178 1.00 87.19 100 PRO A O 1
ATOM 814 N N . ASN A 1 101 ? 0.238 11.662 7.968 1.00 87.81 101 ASN A N 1
ATOM 815 C CA . ASN A 1 101 ? -1.230 11.633 7.894 1.00 87.81 101 ASN A CA 1
ATOM 816 C C . ASN A 1 101 ? -1.834 10.895 6.683 1.00 87.81 101 ASN A C 1
ATOM 818 O O . ASN A 1 101 ? -3.045 10.958 6.517 1.00 87.81 101 ASN A O 1
ATOM 822 N N . VAL A 1 102 ? -1.048 10.188 5.861 1.00 90.50 102 VAL A N 1
ATOM 823 C CA . VAL A 1 102 ? -1.603 9.340 4.780 1.00 90.50 102 VAL A CA 1
ATOM 824 C C . VAL A 1 102 ? -2.035 7.963 5.262 1.00 90.50 102 VAL A C 1
ATOM 826 O O . VAL A 1 102 ? -2.758 7.278 4.555 1.00 90.50 102 VAL A O 1
ATOM 829 N N . LEU A 1 103 ? -1.601 7.546 6.451 1.00 91.38 103 LEU A N 1
ATOM 830 C CA . LEU A 1 103 ? -1.997 6.283 7.063 1.00 91.38 103 LEU A CA 1
ATOM 831 C C . LEU A 1 103 ? -2.912 6.543 8.268 1.00 91.38 103 LEU A C 1
ATOM 833 O O . LEU A 1 103 ? -2.680 7.504 9.010 1.00 91.38 103 LEU A O 1
ATOM 837 N N . PRO A 1 104 ? -3.930 5.696 8.488 1.00 91.50 104 PRO A N 1
ATOM 838 C CA . PRO A 1 104 ? -4.801 5.787 9.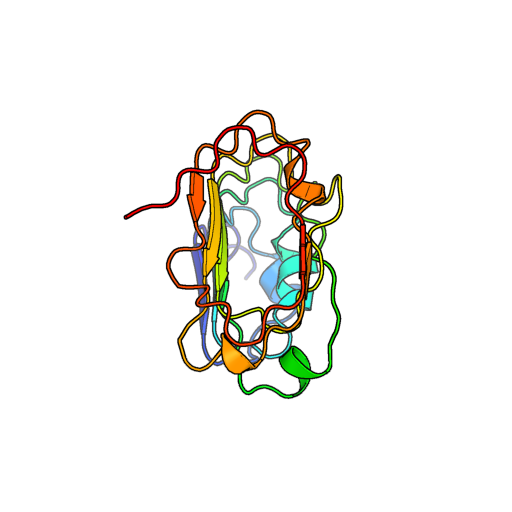649 1.00 91.50 104 PRO A CA 1
ATOM 839 C C . PRO A 1 104 ? -4.062 5.334 10.922 1.00 91.50 104 PRO A C 1
ATOM 841 O O . PRO A 1 104 ? -3.123 4.539 10.856 1.00 91.50 104 PRO A O 1
ATOM 844 N N . PRO A 1 105 ? -4.480 5.800 12.112 1.00 87.62 105 PRO A N 1
ATOM 845 C CA . PRO A 1 105 ? -3.757 5.553 13.363 1.00 87.62 105 PRO A CA 1
ATOM 846 C C . PRO A 1 105 ? -3.750 4.083 13.813 1.00 87.62 105 PRO A C 1
ATOM 848 O O . PRO A 1 105 ? -2.941 3.727 14.667 1.00 87.62 105 PRO A O 1
ATOM 851 N N . LEU A 1 106 ? -4.640 3.246 13.265 1.00 89.12 106 LEU A N 1
ATOM 852 C CA . LEU A 1 106 ? -4.772 1.825 13.601 1.00 89.12 106 LEU A CA 1
ATOM 853 C C . LEU A 1 106 ? -3.851 0.899 12.791 1.00 89.12 106 LEU A C 1
ATOM 855 O O . LEU A 1 106 ? -3.905 -0.310 12.999 1.00 89.12 106 LEU A O 1
ATOM 859 N N . VAL A 1 107 ? -2.988 1.427 11.914 1.00 90.12 107 VAL A N 1
ATOM 860 C CA . VAL A 1 107 ? -1.998 0.598 11.210 1.00 90.12 107 VAL A CA 1
ATOM 861 C C . VAL A 1 107 ? -1.040 -0.033 12.225 1.00 90.12 107 VAL A C 1
ATOM 863 O O . VAL A 1 107 ? -0.275 0.652 12.905 1.00 90.12 107 VAL A O 1
ATOM 866 N N . GLU A 1 108 ? -1.090 -1.361 12.312 1.00 87.19 108 GLU A N 1
ATOM 867 C CA . GLU A 1 108 ? -0.283 -2.178 13.222 1.00 87.19 108 GLU A CA 1
ATOM 868 C C . GLU A 1 108 ? 0.951 -2.769 12.518 1.00 87.19 108 GLU A C 1
ATOM 870 O O . GLU A 1 108 ? 1.949 -3.077 13.171 1.00 87.19 108 GLU A O 1
ATOM 875 N N . SER A 1 109 ? 0.891 -2.946 11.194 1.00 85.12 109 SER A N 1
ATOM 876 C CA . SER A 1 109 ? 1.955 -3.552 10.392 1.00 85.12 109 SER A CA 1
ATOM 877 C C . SER A 1 109 ? 2.141 -2.819 9.065 1.00 85.12 109 SER A C 1
ATOM 879 O O . SER A 1 109 ? 1.175 -2.585 8.333 1.00 85.12 109 SER A O 1
ATOM 881 N N . PHE A 1 110 ? 3.393 -2.479 8.764 1.00 88.56 110 PHE A N 1
ATOM 882 C CA . PHE A 1 110 ? 3.795 -1.865 7.506 1.00 88.56 110 PHE A CA 1
ATOM 883 C C . PHE A 1 110 ? 5.009 -2.614 6.946 1.00 88.56 110 PHE A C 1
ATOM 885 O O . PHE A 1 110 ? 6.046 -2.711 7.604 1.00 88.56 110 PHE A O 1
ATOM 892 N N . SER A 1 111 ? 4.891 -3.129 5.727 1.00 84.62 111 SER A N 1
ATOM 893 C CA . SER A 1 111 ? 5.957 -3.864 5.044 1.00 84.62 111 SER A CA 1
ATOM 894 C C . SER A 1 111 ? 6.326 -3.162 3.747 1.00 84.62 111 SER A C 1
ATOM 896 O O . SER A 1 111 ? 5.445 -2.822 2.957 1.00 84.62 111 SER A O 1
ATOM 898 N N . PHE A 1 112 ? 7.627 -2.978 3.523 1.00 86.56 112 PHE A N 1
ATOM 899 C CA . PHE A 1 112 ? 8.167 -2.492 2.260 1.00 86.56 112 PHE A CA 1
ATOM 900 C C . PHE A 1 112 ? 9.190 -3.503 1.740 1.00 86.56 112 PHE A C 1
ATOM 902 O O . PHE A 1 112 ? 10.287 -3.631 2.279 1.00 86.56 112 PHE A O 1
ATOM 909 N N . ILE A 1 113 ? 8.798 -4.262 0.721 1.00 83.88 113 ILE A N 1
ATOM 910 C CA . ILE A 1 113 ? 9.522 -5.440 0.239 1.00 83.88 113 ILE A CA 1
ATOM 911 C C . ILE A 1 113 ? 10.048 -5.150 -1.163 1.00 83.88 113 ILE A C 1
ATOM 913 O O . ILE A 1 113 ? 9.311 -4.679 -2.025 1.00 83.88 113 ILE A O 1
ATOM 917 N N . LEU A 1 114 ? 11.313 -5.457 -1.425 1.00 83.12 114 LEU A N 1
ATOM 918 C CA . LEU A 1 114 ? 11.896 -5.355 -2.760 1.00 83.12 114 LEU A CA 1
ATOM 919 C C . LEU A 1 114 ? 12.434 -6.715 -3.175 1.00 83.12 114 LEU A C 1
ATOM 921 O O . LEU A 1 114 ? 13.055 -7.409 -2.387 1.00 83.12 114 LEU A O 1
ATOM 925 N N . THR A 1 115 ? 12.213 -7.096 -4.424 1.00 83.75 115 THR A N 1
ATOM 926 C CA . THR A 1 115 ? 12.899 -8.242 -5.031 1.00 83.75 115 THR A CA 1
ATOM 927 C C . THR A 1 115 ? 14.269 -7.824 -5.560 1.00 83.75 115 THR A C 1
ATOM 929 O O . THR A 1 115 ? 14.490 -6.648 -5.849 1.00 83.75 115 THR A O 1
ATOM 932 N N . ASN A 1 116 ? 15.166 -8.784 -5.809 1.00 79.12 116 ASN A N 1
ATOM 933 C CA . ASN A 1 116 ? 16.484 -8.517 -6.406 1.00 79.12 116 ASN A CA 1
ATOM 934 C C . ASN A 1 116 ? 16.428 -7.669 -7.692 1.00 79.12 116 ASN A C 1
ATOM 936 O O . ASN A 1 116 ? 17.276 -6.805 -7.901 1.00 79.12 116 ASN A O 1
ATOM 940 N N . ALA A 1 117 ? 15.401 -7.861 -8.526 1.00 80.50 117 ALA A N 1
ATOM 941 C CA . ALA A 1 117 ? 15.194 -7.085 -9.751 1.00 80.50 117 ALA A CA 1
ATOM 942 C C . ALA A 1 117 ? 14.738 -5.629 -9.504 1.00 80.50 117 ALA A C 1
ATOM 944 O O . ALA A 1 117 ? 14.889 -4.774 -10.379 1.00 80.50 117 ALA A O 1
ATOM 945 N N . ALA A 1 118 ? 14.159 -5.343 -8.336 1.00 82.62 118 ALA A N 1
ATOM 946 C CA . ALA A 1 118 ? 13.666 -4.026 -7.937 1.00 82.62 118 ALA A CA 1
ATOM 947 C C . ALA A 1 118 ? 14.707 -3.225 -7.135 1.00 82.62 118 ALA A C 1
ATOM 949 O O . ALA A 1 118 ? 14.763 -2.001 -7.249 1.00 82.62 118 ALA A O 1
ATOM 950 N N . ILE A 1 119 ? 15.562 -3.906 -6.365 1.00 78.00 119 ILE A N 1
ATOM 951 C CA . ILE A 1 119 ? 16.588 -3.292 -5.506 1.00 78.00 119 ILE A CA 1
ATOM 952 C C . ILE A 1 119 ? 17.505 -2.338 -6.279 1.00 78.00 119 ILE A C 1
ATOM 954 O O . ILE A 1 119 ? 17.834 -1.263 -5.789 1.00 78.00 119 ILE A O 1
ATOM 958 N N . SER A 1 120 ? 17.919 -2.695 -7.495 1.00 80.62 120 SER A N 1
ATOM 959 C CA . SER A 1 120 ? 18.826 -1.851 -8.283 1.00 80.62 120 SER A CA 1
ATOM 960 C C . SER A 1 120 ? 18.184 -0.547 -8.770 1.00 80.62 120 SER A C 1
ATOM 962 O O . SER A 1 120 ? 18.904 0.352 -9.204 1.00 80.62 120 SER A O 1
ATOM 964 N N . LYS A 1 121 ? 16.854 -0.428 -8.691 1.00 83.69 121 LYS A N 1
ATOM 965 C CA . LYS A 1 121 ? 16.077 0.690 -9.240 1.00 83.69 121 LYS A CA 1
ATOM 966 C C . LYS A 1 121 ? 15.644 1.699 -8.183 1.00 83.69 121 LYS A C 1
ATOM 968 O O . LYS A 1 121 ? 15.328 2.831 -8.537 1.00 83.69 121 LYS A O 1
ATOM 973 N N . ILE A 1 122 ? 15.644 1.322 -6.903 1.00 79.50 122 ILE A N 1
ATOM 974 C CA . ILE A 1 122 ? 15.331 2.262 -5.826 1.00 79.50 122 ILE A CA 1
ATOM 975 C C . ILE A 1 122 ? 16.542 3.159 -5.546 1.00 79.50 122 ILE A C 1
ATOM 977 O O . ILE A 1 122 ? 17.659 2.682 -5.353 1.00 79.50 122 ILE A O 1
ATOM 981 N N . SER A 1 123 ? 16.321 4.473 -5.522 1.00 77.19 123 SER A N 1
ATOM 982 C CA . SER A 1 123 ? 17.380 5.456 -5.252 1.00 77.19 123 SER A CA 1
ATOM 983 C C . SER A 1 123 ? 17.225 6.139 -3.891 1.00 77.19 123 SER A C 1
ATOM 985 O O . SER A 1 123 ? 18.224 6.413 -3.222 1.00 77.19 123 SER A O 1
ATOM 987 N N . SER A 1 124 ? 15.985 6.378 -3.460 1.00 79.00 124 SER A N 1
ATOM 988 C CA . SER A 1 124 ? 15.640 7.033 -2.198 1.00 79.00 124 SER A CA 1
ATOM 989 C C . SER A 1 124 ? 14.241 6.617 -1.743 1.00 79.00 124 SER A C 1
ATOM 991 O O . SER A 1 124 ? 13.346 6.479 -2.574 1.00 79.00 124 SER A O 1
ATOM 993 N N . ILE A 1 125 ? 14.048 6.442 -0.432 1.00 83.44 125 ILE A N 1
ATOM 994 C CA . ILE A 1 125 ? 12.722 6.285 0.183 1.00 83.44 125 ILE A CA 1
ATOM 995 C C . ILE A 1 125 ? 12.694 6.903 1.588 1.00 83.44 125 ILE A C 1
ATOM 997 O O . ILE A 1 125 ? 13.600 6.740 2.413 1.00 83.44 125 ILE A O 1
ATOM 1001 N N . SER A 1 126 ? 11.612 7.620 1.876 1.00 83.25 126 SER A N 1
ATOM 1002 C CA . SER A 1 126 ? 11.365 8.327 3.127 1.00 83.25 126 SER A CA 1
ATOM 1003 C C . SER A 1 126 ? 10.107 7.796 3.812 1.00 83.25 126 SER A C 1
ATOM 1005 O O . SER A 1 126 ? 8.996 7.921 3.304 1.00 83.25 126 SER A O 1
ATOM 1007 N N . PHE A 1 127 ? 10.259 7.270 5.024 1.00 85.19 127 PHE A N 1
ATOM 1008 C CA . PHE A 1 127 ? 9.168 6.748 5.853 1.00 85.19 127 PHE A CA 1
ATOM 1009 C C . PHE A 1 127 ? 8.734 7.729 6.950 1.00 85.19 127 PHE A C 1
ATOM 1011 O O . PHE A 1 127 ? 8.222 7.328 7.994 1.00 85.19 127 PHE A O 1
ATOM 1018 N N . ARG A 1 128 ? 8.920 9.040 6.740 1.00 80.38 128 ARG A N 1
ATOM 1019 C CA . ARG A 1 128 ? 8.558 10.082 7.726 1.00 80.38 128 ARG A CA 1
ATOM 1020 C C . ARG A 1 128 ? 7.096 10.010 8.173 1.00 80.38 128 ARG A C 1
ATOM 1022 O O . ARG A 1 128 ? 6.779 10.378 9.300 1.00 80.38 128 ARG A O 1
ATOM 1029 N N . GLY A 1 129 ? 6.210 9.535 7.304 1.00 81.31 129 GLY A N 1
ATOM 1030 C CA . GLY A 1 129 ? 4.793 9.363 7.584 1.00 81.31 129 GLY A CA 1
ATOM 1031 C C . GLY A 1 129 ? 4.466 8.265 8.588 1.00 81.31 129 GLY A C 1
ATOM 1032 O O . GLY A 1 129 ? 3.381 8.297 9.165 1.00 81.31 129 GLY A O 1
ATOM 1033 N N . LEU A 1 130 ? 5.403 7.351 8.860 1.00 83.00 130 LEU A N 1
ATOM 1034 C CA . LEU A 1 130 ? 5.222 6.303 9.863 1.00 83.00 130 LEU A CA 1
ATOM 1035 C C . LEU A 1 130 ? 5.392 6.824 11.297 1.00 83.00 130 LEU A C 1
ATOM 1037 O O . LEU A 1 130 ? 4.816 6.251 12.214 1.00 83.00 130 LEU A O 1
ATOM 1041 N N . GLY A 1 131 ? 6.103 7.939 11.509 1.00 70.50 131 GLY A N 1
ATOM 1042 C CA . GLY A 1 131 ? 6.456 8.426 12.851 1.00 70.50 131 GLY A CA 1
ATOM 1043 C C . GLY A 1 131 ? 5.286 8.885 13.731 1.00 70.50 131 GLY A C 1
ATOM 1044 O O . GLY A 1 131 ? 5.472 9.132 14.917 1.00 70.50 131 GLY A O 1
ATOM 1045 N N . LYS A 1 132 ? 4.074 9.009 13.174 1.00 70.06 132 LYS A N 1
ATOM 1046 C CA . LYS A 1 132 ? 2.847 9.296 13.942 1.00 70.06 132 LYS A CA 1
ATOM 1047 C C . LYS A 1 132 ? 2.090 8.038 14.368 1.00 70.06 132 LYS A C 1
ATOM 1049 O O . LYS A 1 132 ? 1.134 8.137 15.140 1.00 70.06 132 LYS A O 1
ATOM 1054 N N . LEU A 1 133 ? 2.470 6.871 13.853 1.00 71.12 133 LEU A N 1
ATOM 1055 C CA . LEU A 1 133 ? 1.796 5.621 14.157 1.00 71.12 133 LEU A CA 1
ATOM 1056 C C . LEU A 1 133 ? 2.276 5.115 15.516 1.00 71.12 133 LEU A C 1
ATOM 1058 O O . LEU A 1 133 ? 3.415 4.690 15.679 1.00 71.12 133 LEU A O 1
ATOM 1062 N N . LYS A 1 134 ? 1.377 5.129 16.503 1.00 63.44 134 LYS A N 1
ATOM 1063 C CA . LYS A 1 134 ? 1.668 4.681 17.876 1.00 63.44 134 LYS A CA 1
ATOM 1064 C C . LYS A 1 134 ? 1.919 3.168 17.985 1.00 63.44 134 LYS A C 1
ATOM 1066 O O . LYS A 1 134 ? 2.284 2.688 19.055 1.00 63.44 134 LYS A O 1
ATOM 1071 N N . SER A 1 135 ? 1.649 2.403 16.924 1.00 59.88 135 SER A N 1
ATOM 1072 C CA . SER A 1 135 ? 1.456 0.950 17.002 1.00 59.88 135 SER A CA 1
ATOM 1073 C C . SER A 1 135 ? 2.085 0.143 15.866 1.00 59.88 135 SER A C 1
ATOM 1075 O O . SER A 1 135 ? 1.750 -1.032 15.754 1.00 59.88 135 SER A O 1
ATOM 1077 N N . VAL A 1 136 ? 3.003 0.696 15.060 1.00 60.19 136 VAL A N 1
ATOM 1078 C CA . VAL A 1 136 ? 3.737 -0.130 14.080 1.00 60.19 136 VAL A CA 1
ATOM 1079 C C . VAL A 1 136 ? 4.594 -1.139 14.845 1.00 60.19 136 VAL A C 1
ATOM 1081 O O . VAL A 1 136 ? 5.623 -0.802 15.430 1.00 60.19 136 VAL A O 1
ATOM 1084 N N . LYS A 1 137 ? 4.119 -2.386 14.897 1.00 58.78 137 LYS A N 1
ATOM 1085 C CA . LYS A 1 137 ? 4.765 -3.500 15.603 1.00 58.78 137 LYS A CA 1
ATOM 1086 C C . LYS A 1 137 ? 5.939 -4.050 14.805 1.00 58.78 137 LYS A C 1
ATOM 1088 O O . LYS A 1 137 ? 6.903 -4.523 15.399 1.00 58.78 137 LYS A O 1
ATOM 1093 N N . SER A 1 138 ? 5.841 -3.991 13.480 1.00 54.97 138 SER A N 1
ATOM 1094 C CA . SER A 1 138 ? 6.859 -4.463 12.551 1.00 54.97 138 SER A CA 1
ATOM 1095 C C . SER A 1 138 ? 7.032 -3.481 11.396 1.00 54.97 138 SER A C 1
ATOM 1097 O O . SER A 1 138 ? 6.054 -3.074 10.767 1.00 54.97 138 SER A O 1
ATOM 1099 N N . LEU A 1 139 ? 8.291 -3.130 11.137 1.00 65.31 139 LEU A N 1
ATOM 1100 C CA . LEU A 1 139 ? 8.757 -2.578 9.872 1.00 65.31 139 LEU A CA 1
ATOM 1101 C C . LEU A 1 139 ? 9.695 -3.618 9.265 1.00 65.31 139 LEU A C 1
ATOM 1103 O O . LEU A 1 139 ? 10.695 -3.980 9.882 1.00 65.31 139 LEU A O 1
ATOM 1107 N N . ASP A 1 140 ? 9.336 -4.121 8.093 1.00 60.66 140 ASP A N 1
ATOM 1108 C CA . ASP A 1 140 ? 10.097 -5.153 7.397 1.00 60.66 140 ASP A CA 1
ATOM 1109 C C . ASP A 1 140 ? 10.797 -4.565 6.173 1.00 60.66 140 ASP A C 1
ATOM 1111 O O . ASP A 1 140 ? 10.132 -3.986 5.314 1.00 60.66 140 ASP A O 1
ATOM 1115 N N . LEU A 1 141 ? 12.124 -4.721 6.136 1.00 67.56 141 LEU A N 1
ATOM 1116 C CA . LEU A 1 141 ? 13.031 -4.275 5.074 1.00 67.56 141 LEU A CA 1
ATOM 1117 C C . LEU A 1 141 ? 13.990 -5.402 4.640 1.00 67.56 141 LEU A C 1
ATOM 1119 O O . LEU A 1 141 ? 15.047 -5.109 4.087 1.00 67.56 141 LEU A O 1
ATOM 1123 N N . ARG A 1 142 ? 13.672 -6.675 4.937 1.00 55.00 142 ARG A N 1
ATOM 1124 C CA . ARG A 1 142 ? 14.600 -7.828 4.871 1.00 55.00 142 ARG A CA 1
ATOM 1125 C C . ARG A 1 142 ? 15.363 -8.001 3.553 1.00 55.00 142 ARG A C 1
ATOM 1127 O O . ARG A 1 142 ? 16.457 -8.544 3.565 1.00 55.00 142 ARG A O 1
ATOM 1134 N N . GLU A 1 143 ? 14.827 -7.483 2.457 1.00 54.47 143 GLU A N 1
ATOM 1135 C CA . GLU A 1 143 ? 15.411 -7.618 1.120 1.00 54.47 143 GLU A CA 1
ATOM 1136 C C . GLU A 1 143 ? 15.960 -6.296 0.559 1.00 54.47 143 GLU A C 1
ATOM 1138 O O . GLU A 1 143 ? 16.361 -6.225 -0.595 1.00 54.47 143 GLU A O 1
ATOM 1143 N N . VAL A 1 144 ? 15.996 -5.207 1.333 1.00 59.00 144 VAL A N 1
ATOM 1144 C CA . VAL A 1 144 ? 16.612 -3.952 0.874 1.00 59.00 144 VAL A CA 1
ATOM 1145 C C . VAL A 1 144 ? 18.137 -4.072 0.986 1.00 59.00 144 VAL A C 1
ATOM 1147 O O . VAL A 1 144 ? 18.756 -3.573 1.924 1.00 59.00 144 VAL A O 1
ATOM 1150 N N . VAL A 1 145 ? 18.769 -4.739 0.016 1.00 54.97 145 VAL A N 1
ATOM 1151 C CA . VAL A 1 145 ? 20.234 -4.755 -0.123 1.00 54.97 145 VAL A CA 1
ATOM 1152 C C . VAL A 1 145 ? 20.664 -3.424 -0.745 1.00 54.97 145 VAL A C 1
ATOM 1154 O O . VAL A 1 145 ? 20.496 -3.193 -1.937 1.00 54.97 145 VAL A O 1
ATOM 1157 N N . ALA A 1 146 ? 21.180 -2.505 0.069 1.00 54.47 146 ALA A N 1
ATOM 1158 C CA . ALA A 1 146 ? 21.473 -1.120 -0.312 1.00 54.47 146 ALA A CA 1
ATOM 1159 C C . ALA A 1 146 ? 22.682 -0.962 -1.267 1.00 54.47 146 ALA A C 1
ATOM 1161 O O . ALA A 1 146 ? 23.662 -0.309 -0.922 1.00 54.47 146 ALA A O 1
ATOM 1162 N N . LEU A 1 147 ? 22.635 -1.528 -2.478 1.00 53.78 147 LEU A N 1
ATOM 1163 C CA . LEU A 1 147 ? 23.665 -1.274 -3.497 1.00 53.78 147 LEU A CA 1
ATOM 1164 C C . LEU A 1 147 ? 23.513 0.128 -4.116 1.00 53.78 147 LEU A C 1
ATOM 1166 O O . LEU A 1 147 ? 24.514 0.793 -4.358 1.00 53.78 147 LEU A O 1
ATOM 1170 N N . ASN A 1 148 ? 22.269 0.591 -4.315 1.00 60.34 148 ASN A N 1
ATOM 1171 C CA . ASN A 1 148 ? 21.949 1.877 -4.960 1.00 60.34 148 ASN A CA 1
ATOM 1172 C C . ASN A 1 148 ? 21.124 2.843 -4.088 1.00 60.34 148 ASN A C 1
ATOM 1174 O O . ASN A 1 148 ? 20.868 3.977 -4.502 1.00 60.34 148 ASN A O 1
ATOM 1178 N N . LEU A 1 149 ? 20.717 2.423 -2.886 1.00 63.03 149 LEU A N 1
ATOM 1179 C CA . LEU A 1 149 ? 19.926 3.251 -1.979 1.00 63.03 149 LEU A CA 1
ATOM 1180 C C . LEU A 1 149 ? 20.815 4.347 -1.375 1.00 63.03 149 LEU A C 1
ATOM 1182 O O . LEU A 1 149 ? 21.599 4.094 -0.464 1.00 63.03 149 LEU A O 1
ATOM 1186 N N . LYS A 1 150 ? 20.688 5.576 -1.882 1.00 64.12 150 LYS A N 1
ATOM 1187 C CA . LYS A 1 150 ? 21.486 6.725 -1.422 1.00 64.12 150 LYS A CA 1
ATOM 1188 C C . LYS A 1 150 ? 20.979 7.284 -0.101 1.00 64.12 150 LYS A C 1
ATOM 1190 O O . LYS A 1 150 ? 21.746 7.862 0.663 1.00 64.12 150 LYS A O 1
ATOM 1195 N N . GLN A 1 151 ? 19.677 7.159 0.142 1.00 61.75 151 GLN A N 1
ATOM 1196 C CA . GLN A 1 151 ? 19.025 7.782 1.281 1.00 61.75 151 GLN A CA 1
ATOM 1197 C C . GLN A 1 151 ? 17.858 6.928 1.786 1.00 61.75 151 GLN A C 1
ATOM 1199 O O . GLN A 1 151 ? 16.935 6.609 1.041 1.00 61.75 151 GLN A O 1
ATOM 1204 N N . LEU A 1 152 ? 17.897 6.603 3.080 1.00 68.44 152 LEU A N 1
ATOM 1205 C CA . LEU A 1 152 ? 16.804 5.995 3.834 1.00 68.44 152 LEU A CA 1
ATOM 1206 C C . LEU A 1 152 ? 16.482 6.908 5.017 1.00 68.44 152 LEU A C 1
ATOM 1208 O O . LEU A 1 152 ? 17.337 7.129 5.874 1.00 68.44 152 LEU A O 1
ATOM 1212 N N . ILE A 1 153 ? 15.262 7.449 5.075 1.00 59.75 153 ILE A N 1
ATOM 1213 C CA . ILE A 1 153 ? 14.836 8.309 6.189 1.00 59.75 153 ILE A CA 1
ATOM 1214 C C . ILE A 1 153 ? 13.762 7.601 7.000 1.00 59.75 153 ILE A C 1
ATOM 1216 O O . ILE A 1 153 ? 12.641 7.412 6.529 1.00 59.75 153 ILE A O 1
ATOM 1220 N N . MET A 1 154 ? 14.075 7.291 8.255 1.00 64.06 154 MET A N 1
ATOM 1221 C CA . MET A 1 154 ? 13.119 6.758 9.221 1.00 64.06 154 MET A CA 1
ATOM 1222 C C . MET A 1 154 ? 13.036 7.726 10.398 1.00 64.06 154 MET A C 1
ATOM 1224 O O . MET A 1 154 ? 14.020 7.939 11.097 1.00 64.06 154 MET A O 1
ATOM 1228 N N . MET A 1 155 ? 11.874 8.350 10.599 1.00 56.84 155 MET A N 1
ATOM 1229 C CA . MET A 1 155 ? 11.618 9.194 11.771 1.00 56.84 155 MET A CA 1
ATOM 1230 C C . MET A 1 155 ? 10.488 8.574 12.590 1.00 56.84 155 MET A C 1
ATOM 1232 O O . MET A 1 155 ? 9.461 8.210 12.021 1.00 56.84 155 MET A O 1
ATOM 1236 N N . GLY A 1 156 ? 10.676 8.461 13.908 1.00 52.28 156 GLY A N 1
ATOM 1237 C CA . GLY A 1 156 ? 9.664 7.942 14.839 1.00 52.28 156 GLY A CA 1
ATOM 1238 C C . GLY A 1 156 ? 9.464 6.421 14.818 1.00 52.28 156 GLY A C 1
ATOM 1239 O O . GLY A 1 156 ? 8.415 5.945 15.235 1.00 52.28 156 GLY A O 1
ATOM 1240 N N . CYS A 1 157 ? 10.435 5.650 14.316 1.00 52.59 157 CYS A N 1
ATOM 1241 C CA . CYS A 1 157 ? 10.463 4.195 14.483 1.00 52.59 157 CYS A CA 1
ATOM 1242 C C . CYS A 1 157 ? 11.375 3.828 15.660 1.00 52.59 157 CYS A C 1
ATOM 1244 O O . CYS A 1 157 ? 12.565 3.589 15.475 1.00 52.59 157 CYS A O 1
ATOM 1246 N N . ASP A 1 158 ? 10.812 3.737 16.864 1.00 50.00 158 ASP A N 1
ATOM 1247 C CA . ASP A 1 158 ? 11.569 3.409 18.087 1.00 50.00 158 ASP A CA 1
ATOM 1248 C C . ASP A 1 158 ? 11.975 1.920 18.167 1.00 50.00 158 ASP A C 1
ATOM 1250 O O . ASP A 1 158 ? 12.643 1.487 19.104 1.00 50.00 158 ASP A O 1
ATOM 1254 N N . LYS A 1 159 ? 11.542 1.099 17.198 1.00 48.25 159 LYS A N 1
ATOM 1255 C CA . LYS A 1 159 ? 11.729 -0.361 17.174 1.00 48.25 159 LYS A CA 1
ATOM 1256 C C . LYS A 1 159 ? 12.243 -0.860 15.827 1.00 48.25 159 LYS A C 1
ATOM 1258 O O . LYS A 1 159 ? 11.660 -1.752 15.218 1.00 48.25 159 LYS A O 1
ATOM 1263 N N . LEU A 1 160 ? 13.354 -0.301 15.364 1.00 47.41 160 LEU A N 1
ATOM 1264 C CA . LEU A 1 160 ? 14.102 -0.897 14.261 1.00 47.41 160 LEU A CA 1
ATOM 1265 C C . LEU A 1 160 ? 14.878 -2.099 14.790 1.00 47.41 160 LEU A C 1
ATOM 1267 O O . LEU A 1 160 ? 15.907 -1.949 15.441 1.00 47.41 160 LEU A O 1
ATOM 1271 N N . LYS A 1 161 ? 14.363 -3.300 14.536 1.00 41.56 161 LYS A N 1
ATOM 1272 C CA . LYS A 1 161 ? 15.147 -4.524 14.683 1.00 41.56 161 LYS A CA 1
ATOM 1273 C C . LYS A 1 161 ? 15.576 -4.963 13.293 1.00 41.56 161 LYS A C 1
ATOM 1275 O O . LYS A 1 161 ? 14.726 -5.301 12.476 1.00 41.56 161 LYS A O 1
ATOM 1280 N N . ALA A 1 162 ? 16.882 -4.956 13.041 1.00 34.56 162 ALA A N 1
ATOM 1281 C CA . ALA A 1 162 ? 17.426 -5.751 11.953 1.00 34.56 162 ALA A CA 1
ATOM 1282 C C . ALA A 1 162 ? 17.097 -7.220 12.261 1.00 34.56 162 ALA A C 1
ATOM 1284 O O . ALA A 1 162 ? 17.351 -7.685 13.375 1.00 34.56 162 ALA A O 1
ATOM 1285 N N . ILE A 1 163 ? 16.469 -7.920 11.320 1.00 37.59 163 ILE A N 1
ATOM 1286 C CA . ILE A 1 163 ? 16.337 -9.374 11.399 1.00 37.59 163 ILE A CA 1
ATOM 1287 C C . ILE A 1 163 ? 17.644 -9.917 10.813 1.00 37.59 163 ILE A C 1
ATOM 1289 O O . ILE A 1 163 ? 17.921 -9.661 9.643 1.00 37.59 163 ILE A O 1
ATOM 1293 N N . GLN A 1 164 ? 18.465 -10.532 11.671 1.00 29.91 164 GLN A N 1
ATOM 1294 C CA . GLN A 1 164 ? 19.678 -11.267 11.289 1.00 29.91 164 GLN A CA 1
ATOM 1295 C C . GLN A 1 164 ? 19.327 -12.571 10.579 1.00 29.91 164 GLN A C 1
ATOM 1297 O O . GLN A 1 164 ? 18.294 -13.175 10.953 1.00 29.91 164 GLN A O 1
#